Protein AF-A0A512CYV7-F1 (afdb_monomer_lite)

Organism: NCBI:txid422442

Secondary structure (DSSP, 8-state):
-HHHHHHH---PPPPPEEEETTEEEEHHHHHHHHHHHHHHHHHHHTT----------

Foldseek 3Di:
DVVVVVVVPDPDPQADWDPDPPDIHHPVVVVVVVVVVVVVVCVVVVVDPPPPPVVDD

Structure (mmCIF, N/CA/C/O backbone):
data_AF-A0A512CYV7-F1
#
_entry.id   AF-A0A512CYV7-F1
#
loop_
_atom_site.group_PDB
_atom_site.id
_atom_site.type_symbol
_atom_site.label_atom_id
_atom_site.label_alt_id
_atom_site.label_c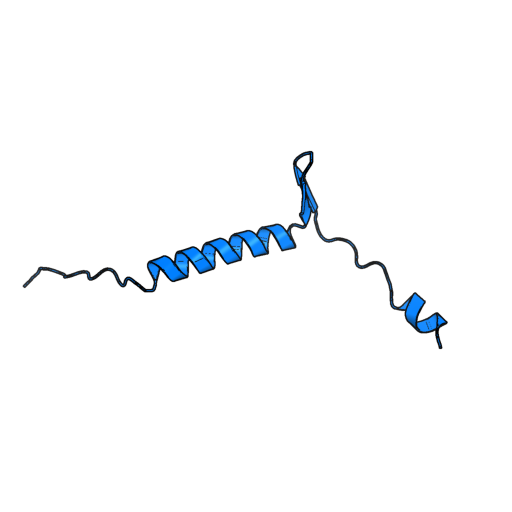omp_id
_atom_site.label_asym_id
_atom_site.label_entity_id
_atom_site.label_seq_id
_atom_site.pdbx_PDB_ins_code
_atom_site.Cartn_x
_atom_site.Cartn_y
_atom_site.Cartn_z
_atom_site.occupancy
_atom_site.B_iso_or_equiv
_atom_site.auth_seq_id
_atom_site.auth_comp_id
_atom_site.auth_asym_id
_atom_site.auth_atom_id
_atom_site.pdbx_PDB_model_num
ATOM 1 N N . MET A 1 1 ? 37.612 8.632 -6.509 1.00 62.69 1 MET A N 1
ATOM 2 C CA . MET A 1 1 ? 36.608 8.090 -5.561 1.00 62.69 1 MET A CA 1
ATOM 3 C C . MET A 1 1 ? 35.163 8.219 -6.053 1.00 62.69 1 MET A C 1
ATOM 5 O O . MET A 1 1 ? 34.379 7.332 -5.761 1.00 62.69 1 MET A O 1
ATOM 9 N N . ILE A 1 2 ? 34.807 9.231 -6.857 1.00 71.88 2 ILE A N 1
ATOM 10 C CA . ILE A 1 2 ? 33.456 9.386 -7.448 1.00 71.88 2 ILE A CA 1
ATOM 11 C C . ILE A 1 2 ? 33.068 8.212 -8.375 1.00 71.88 2 ILE A C 1
ATOM 13 O O . ILE A 1 2 ? 31.937 7.742 -8.333 1.00 71.88 2 ILE A O 1
ATOM 17 N N . THR A 1 3 ? 34.017 7.662 -9.139 1.00 71.69 3 THR A N 1
ATOM 18 C CA . THR A 1 3 ? 33.791 6.540 -10.073 1.00 71.69 3 THR A CA 1
ATOM 19 C C . THR A 1 3 ? 33.286 5.258 -9.395 1.00 71.69 3 THR A C 1
ATOM 21 O O . THR A 1 3 ? 32.557 4.489 -10.011 1.00 71.69 3 THR A O 1
ATOM 24 N N . GLN A 1 4 ? 33.619 5.037 -8.117 1.00 68.88 4 GLN A N 1
ATOM 25 C CA . GLN A 1 4 ?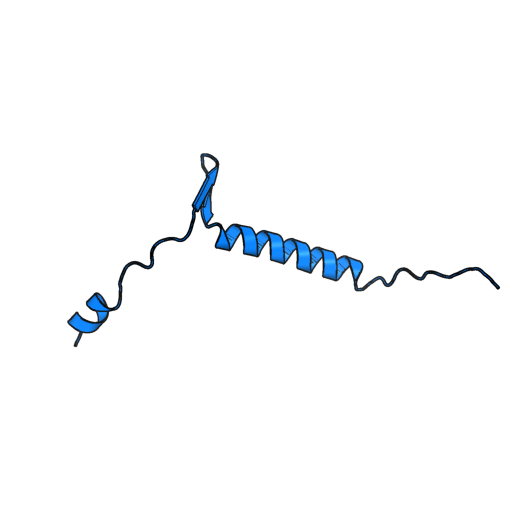 33.163 3.864 -7.359 1.00 68.88 4 GLN A CA 1
ATOM 26 C C . GLN A 1 4 ? 31.677 3.961 -6.976 1.00 68.88 4 GLN A C 1
ATOM 28 O O . GLN A 1 4 ? 30.990 2.946 -6.912 1.00 68.88 4 GLN A O 1
ATOM 33 N N . PHE A 1 5 ? 31.163 5.176 -6.765 1.00 67.75 5 PHE A N 1
ATOM 34 C CA . PHE A 1 5 ? 29.765 5.409 -6.396 1.00 67.75 5 PHE A CA 1
ATOM 35 C C . PHE A 1 5 ? 28.815 5.139 -7.575 1.00 67.75 5 PHE A C 1
ATOM 37 O O . PHE A 1 5 ? 27.757 4.546 -7.388 1.00 67.75 5 PHE A O 1
ATOM 44 N N . LEU A 1 6 ? 29.233 5.495 -8.798 1.00 69.50 6 LEU A N 1
ATOM 45 C CA . LEU A 1 6 ? 28.483 5.208 -10.028 1.00 69.50 6 LEU A CA 1
ATOM 46 C C . LEU A 1 6 ? 28.475 3.710 -10.373 1.00 69.50 6 LEU A C 1
ATOM 48 O O . LEU A 1 6 ? 27.503 3.207 -10.927 1.00 69.50 6 LEU A O 1
ATOM 52 N N . ALA A 1 7 ? 29.544 2.981 -10.036 1.00 66.62 7 ALA A N 1
ATOM 53 C CA . ALA A 1 7 ? 29.583 1.529 -10.210 1.00 66.62 7 ALA A CA 1
ATOM 54 C C . ALA A 1 7 ? 28.634 0.806 -9.234 1.00 66.62 7 ALA A C 1
ATOM 56 O O . ALA A 1 7 ? 28.043 -0.209 -9.596 1.00 66.62 7 ALA A O 1
ATOM 57 N N . ALA A 1 8 ? 28.445 1.344 -8.023 1.00 67.12 8 ALA A N 1
ATOM 58 C CA . ALA A 1 8 ? 27.543 0.791 -7.011 1.00 67.12 8 ALA A CA 1
ATOM 59 C C . ALA A 1 8 ? 26.058 1.107 -7.265 1.00 67.12 8 ALA A C 1
ATOM 61 O O . ALA A 1 8 ? 25.192 0.363 -6.805 1.00 67.12 8 ALA A O 1
ATOM 62 N N . SER A 1 9 ? 25.741 2.164 -8.021 1.00 67.25 9 SER A N 1
ATOM 63 C CA . SER A 1 9 ? 24.375 2.471 -8.459 1.00 67.25 9 SER A CA 1
ATOM 64 C C . SER A 1 9 ? 23.972 1.599 -9.651 1.00 67.25 9 SER A C 1
ATOM 66 O O . SER A 1 9 ? 23.685 2.096 -10.740 1.00 67.25 9 SER A O 1
ATOM 68 N N . GLN A 1 10 ? 23.988 0.281 -9.463 1.00 70.06 10 GLN A N 1
ATOM 69 C CA . GLN A 1 10 ? 23.354 -0.620 -10.415 1.00 70.06 10 GLN A CA 1
ATOM 70 C C . GLN A 1 10 ? 21.839 -0.377 -10.360 1.00 70.06 10 GLN A C 1
ATOM 72 O O . GLN A 1 10 ? 21.288 -0.295 -9.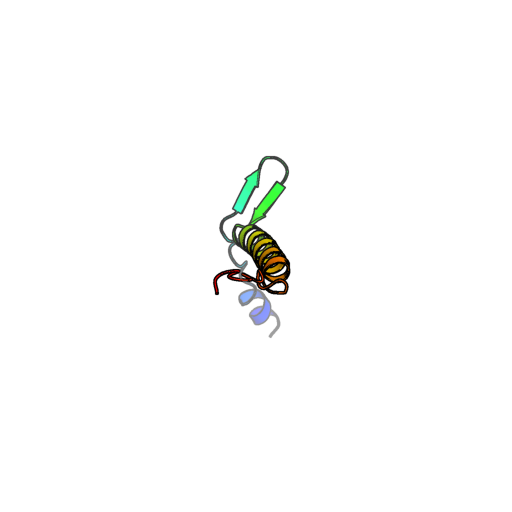257 1.00 70.06 10 GLN A O 1
ATOM 77 N N . PRO A 1 11 ? 21.149 -0.247 -11.507 1.00 68.19 11 PRO A N 1
ATOM 78 C CA . PRO A 1 11 ? 19.698 -0.184 -11.514 1.00 68.19 11 PRO A CA 1
ATOM 79 C C . PRO A 1 11 ? 19.173 -1.459 -10.852 1.00 68.19 11 PRO A C 1
ATOM 81 O O . PRO A 1 11 ? 19.353 -2.556 -11.380 1.00 68.19 11 PRO A O 1
ATOM 84 N N . VAL A 1 12 ? 18.566 -1.330 -9.670 1.00 71.94 12 VAL A N 1
ATOM 85 C CA . VAL A 1 12 ? 17.879 -2.455 -9.036 1.00 71.94 12 VAL A CA 1
ATOM 86 C C . VAL A 1 12 ? 16.756 -2.849 -9.992 1.00 71.94 12 VAL A C 1
ATOM 88 O O . VAL A 1 12 ? 15.937 -1.987 -10.327 1.00 71.94 12 VAL A O 1
ATOM 91 N N . PRO A 1 13 ? 16.722 -4.101 -10.482 1.00 69.81 13 PRO A N 1
ATOM 92 C CA . PRO A 1 13 ? 15.683 -4.521 -11.401 1.00 69.81 13 PRO A CA 1
ATOM 93 C C . PRO A 1 13 ? 14.331 -4.287 -10.733 1.00 69.81 13 PRO A C 1
ATOM 95 O O . PRO A 1 13 ? 14.085 -4.761 -9.622 1.00 69.81 13 PRO A O 1
ATOM 98 N N . ALA A 1 14 ? 13.476 -3.507 -11.397 1.00 69.81 14 ALA A N 1
ATOM 99 C CA . ALA A 1 14 ? 12.110 -3.307 -10.952 1.00 69.81 14 ALA A CA 1
ATOM 100 C C . ALA A 1 14 ? 11.466 -4.693 -10.810 1.00 69.81 14 ALA A C 1
ATOM 102 O O . ALA A 1 14 ? 11.429 -5.466 -11.767 1.00 69.81 14 ALA A O 1
ATOM 103 N N . GLY A 1 15 ? 11.040 -5.033 -9.590 1.00 73.19 15 GLY A N 1
ATOM 104 C CA . GLY A 1 15 ? 10.371 -6.302 -9.317 1.00 73.19 15 GLY A CA 1
ATOM 105 C C . GLY A 1 15 ? 9.105 -6.469 -10.168 1.00 73.19 15 GLY A C 1
ATOM 106 O O . GLY A 1 15 ? 8.685 -5.517 -10.826 1.00 73.19 15 GLY A O 1
ATOM 107 N N . PRO A 1 16 ? 8.468 -7.655 -10.148 1.00 75.44 16 PRO A N 1
ATOM 108 C CA . PRO A 1 16 ? 7.309 -7.952 -10.985 1.00 75.44 16 PRO A CA 1
ATOM 109 C C . PRO A 1 16 ? 6.266 -6.832 -10.936 1.00 75.44 16 PRO A C 1
ATOM 111 O O . PRO A 1 16 ? 5.881 -6.375 -9.856 1.00 75.44 16 PRO A O 1
ATOM 114 N N . VAL A 1 17 ? 5.846 -6.365 -12.110 1.00 80.06 17 VAL A N 1
ATOM 115 C CA . VAL A 1 17 ? 4.947 -5.219 -12.264 1.00 80.06 17 VAL A CA 1
ATOM 116 C C . VAL A 1 17 ? 3.588 -5.699 -12.740 1.00 80.06 17 VAL A C 1
ATOM 118 O O . VAL A 1 17 ? 3.474 -6.583 -13.585 1.00 80.06 17 VAL A O 1
ATOM 121 N N . VAL A 1 18 ? 2.556 -5.090 -12.183 1.00 80.88 18 VAL A N 1
ATOM 122 C CA . VAL A 1 18 ? 1.158 -5.339 -12.480 1.00 80.88 18 VAL A CA 1
ATOM 123 C C . VAL A 1 18 ? 0.631 -4.120 -13.248 1.00 80.88 18 VAL A C 1
ATOM 125 O O . VAL A 1 18 ? 0.602 -3.013 -12.709 1.00 80.88 18 VAL A O 1
ATOM 128 N N . GLN A 1 19 ? 0.263 -4.310 -14.522 1.00 81.94 19 GLN A N 1
ATOM 129 C CA . GLN A 1 19 ? -0.168 -3.243 -15.442 1.00 81.94 19 GLN A CA 1
ATOM 130 C C . GLN A 1 19 ? -1.658 -3.380 -15.779 1.00 81.94 19 GLN A C 1
ATOM 132 O O . GLN A 1 19 ? -2.062 -4.316 -16.466 1.00 81.94 19 GLN A O 1
ATOM 137 N N . TRP A 1 20 ? -2.473 -2.437 -15.305 1.00 78.56 20 TRP A N 1
ATOM 138 C CA . TRP A 1 20 ? -3.932 -2.414 -15.483 1.00 78.56 20 TRP A CA 1
ATOM 139 C C . TRP A 1 20 ? -4.305 -1.196 -16.337 1.00 78.56 20 TRP A C 1
ATOM 141 O O . TRP A 1 20 ? -4.946 -0.249 -15.881 1.00 78.56 20 TRP A O 1
ATOM 151 N N . GLY A 1 21 ? -3.819 -1.183 -17.582 1.00 78.19 21 GLY A N 1
ATOM 152 C CA . GLY A 1 21 ? -4.000 -0.080 -18.529 1.00 78.19 21 GLY A CA 1
ATOM 153 C C . GLY A 1 21 ? -3.215 1.176 -18.140 1.00 78.19 21 GLY A C 1
ATOM 154 O O . GLY A 1 21 ? -2.098 1.370 -18.602 1.00 78.19 21 GLY A O 1
ATOM 155 N N . TRP A 1 22 ? -3.804 2.023 -17.295 1.00 78.38 22 TRP A N 1
ATOM 156 C CA . TRP A 1 22 ? -3.265 3.327 -16.878 1.00 78.38 22 TRP A CA 1
ATOM 157 C C . TRP A 1 22 ? -2.556 3.295 -15.517 1.00 78.38 22 TRP A C 1
ATOM 159 O O . TRP A 1 22 ? -1.852 4.239 -15.165 1.00 78.38 22 TRP A O 1
ATOM 169 N N . LEU A 1 23 ? -2.726 2.211 -14.755 1.00 78.44 23 LEU A N 1
ATOM 170 C CA . LEU A 1 23 ? -2.097 2.017 -13.455 1.00 78.44 23 LEU A CA 1
ATOM 171 C C . LEU A 1 23 ? -1.002 0.950 -13.560 1.00 78.44 23 LEU A C 1
ATOM 173 O O . LEU A 1 23 ? -1.279 -0.209 -13.874 1.00 78.44 23 LEU A O 1
ATOM 177 N N . THR A 1 24 ? 0.230 1.353 -13.260 1.00 79.94 24 THR A N 1
ATOM 178 C CA . THR A 1 24 ? 1.412 0.486 -13.240 1.00 79.94 24 THR A CA 1
ATOM 179 C C . THR A 1 24 ? 1.951 0.453 -11.819 1.00 79.94 24 THR A C 1
ATOM 181 O O . THR A 1 24 ? 2.491 1.446 -11.332 1.00 79.94 24 THR A O 1
ATOM 184 N N . ILE A 1 25 ? 1.788 -0.675 -11.132 1.00 84.44 25 ILE A N 1
ATOM 185 C CA . ILE A 1 25 ? 2.212 -0.833 -9.739 1.00 84.44 25 ILE A CA 1
ATOM 186 C C . ILE A 1 25 ? 3.028 -2.113 -9.582 1.00 84.44 25 ILE A C 1
ATOM 188 O O . ILE A 1 25 ? 2.737 -3.128 -10.207 1.00 84.44 25 ILE A O 1
ATOM 192 N N . THR A 1 26 ? 4.082 -2.083 -8.768 1.00 88.00 26 THR A N 1
ATOM 193 C CA . THR A 1 26 ? 4.843 -3.301 -8.461 1.00 88.00 26 THR A CA 1
ATOM 194 C C . THR A 1 26 ? 3.993 -4.243 -7.606 1.00 88.00 26 THR A C 1
ATOM 196 O O . THR A 1 26 ? 3.185 -3.794 -6.788 1.00 88.00 26 THR A O 1
ATOM 199 N N . VAL A 1 27 ? 4.197 -5.557 -7.748 1.00 87.94 27 VAL A N 1
ATOM 200 C CA . VAL A 1 27 ? 3.549 -6.571 -6.894 1.00 87.94 27 VAL A CA 1
ATOM 201 C C . VAL A 1 27 ? 3.811 -6.271 -5.417 1.00 87.94 27 VAL A C 1
ATOM 203 O O . VAL A 1 27 ? 2.904 -6.387 -4.601 1.00 87.94 27 VAL A O 1
ATOM 206 N N . ALA A 1 28 ? 5.021 -5.814 -5.080 1.00 90.00 28 ALA A N 1
ATOM 207 C CA . ALA A 1 28 ? 5.383 -5.437 -3.717 1.00 90.00 28 ALA A CA 1
ATOM 208 C C . ALA A 1 28 ? 4.455 -4.352 -3.147 1.00 90.00 28 ALA A C 1
ATOM 210 O O . ALA A 1 28 ? 3.904 -4.524 -2.063 1.00 90.00 28 ALA A O 1
ATOM 211 N N . ASN A 1 29 ? 4.219 -3.270 -3.893 1.00 91.75 29 ASN A N 1
ATOM 212 C CA . ASN A 1 29 ? 3.335 -2.193 -3.448 1.00 91.75 29 ASN A CA 1
ATOM 213 C C . ASN A 1 29 ? 1.884 -2.676 -3.296 1.00 91.75 29 ASN A C 1
ATOM 215 O O . ASN A 1 29 ? 1.220 -2.330 -2.321 1.00 91.75 29 ASN A O 1
ATOM 219 N N . LEU A 1 30 ? 1.404 -3.512 -4.222 1.00 91.31 30 LEU A N 1
ATOM 220 C CA . LEU A 1 30 ? 0.059 -4.089 -4.152 1.00 91.31 30 LEU A C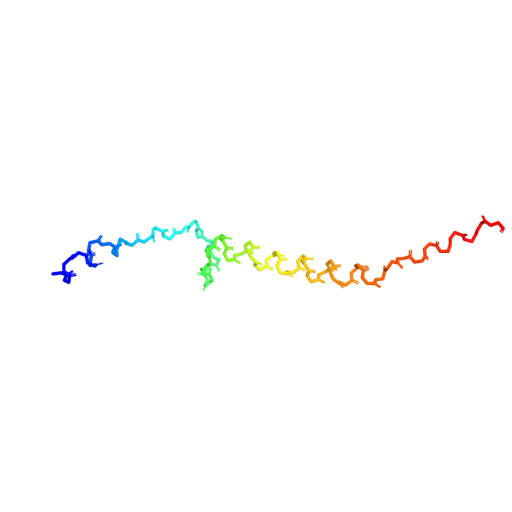A 1
ATOM 221 C C . LEU A 1 30 ? -0.123 -4.970 -2.904 1.00 91.31 30 LEU A C 1
ATOM 223 O O . LEU A 1 30 ? -1.132 -4.853 -2.209 1.00 91.31 30 LEU A O 1
ATOM 227 N N . VAL A 1 31 ? 0.874 -5.798 -2.579 1.00 94.69 31 VAL A N 1
ATOM 228 C CA . VAL A 1 31 ? 0.885 -6.626 -1.361 1.00 94.69 31 VAL A CA 1
ATOM 229 C C . VAL A 1 31 ? 0.867 -5.759 -0.102 1.00 94.69 31 VAL A C 1
ATOM 231 O O . VAL A 1 31 ? 0.102 -6.047 0.815 1.00 94.69 31 VAL A O 1
ATOM 234 N N . VAL A 1 32 ? 1.657 -4.683 -0.056 1.00 95.50 32 VAL A N 1
ATOM 235 C CA . VAL A 1 32 ? 1.696 -3.767 1.098 1.00 95.50 32 VAL A CA 1
ATOM 236 C C . VAL A 1 32 ? 0.341 -3.098 1.330 1.00 95.50 32 VAL A C 1
ATOM 238 O O . VAL A 1 32 ? -0.120 -3.048 2.469 1.00 95.50 32 VAL A O 1
ATOM 241 N N . ILE A 1 33 ? -0.326 -2.629 0.271 1.00 95.38 33 ILE A N 1
ATOM 242 C CA . ILE A 1 33 ? -1.667 -2.029 0.372 1.00 95.38 33 ILE A CA 1
ATOM 243 C C . ILE A 1 33 ? -2.663 -3.041 0.942 1.00 95.38 33 ILE A C 1
ATOM 245 O O . ILE A 1 33 ? -3.394 -2.730 1.883 1.00 95.38 33 ILE A O 1
ATOM 249 N N . LEU A 1 34 ? -2.668 -4.263 0.402 1.00 96.31 34 LEU A N 1
ATOM 250 C CA . LEU A 1 34 ? -3.551 -5.330 0.869 1.00 96.31 34 LEU A CA 1
ATOM 251 C C . LEU A 1 34 ? -3.285 -5.642 2.347 1.00 96.31 34 LEU A C 1
ATOM 253 O O . LEU A 1 34 ? -4.225 -5.739 3.1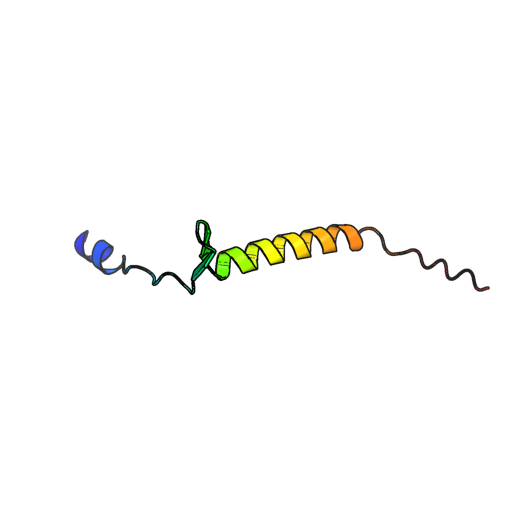34 1.00 96.31 34 LEU A O 1
ATOM 257 N N . LEU A 1 35 ? -2.015 -5.716 2.745 1.00 97.94 35 LEU A N 1
ATOM 258 C CA . LEU A 1 35 ? -1.618 -5.939 4.131 1.00 97.94 35 LEU A CA 1
ATOM 259 C C . LEU A 1 35 ? -2.090 -4.809 5.054 1.00 97.94 35 LEU A C 1
ATOM 261 O O . LEU A 1 35 ? -2.624 -5.096 6.121 1.00 97.94 35 LEU A O 1
ATOM 265 N N . MET A 1 36 ? -1.962 -3.545 4.643 1.00 97.56 36 MET A N 1
ATOM 266 C CA . MET A 1 36 ? -2.490 -2.405 5.404 1.00 97.56 36 MET A CA 1
ATOM 267 C C . MET A 1 36 ? -3.998 -2.530 5.641 1.00 97.56 36 MET A C 1
ATOM 269 O O . MET A 1 36 ? -4.458 -2.317 6.761 1.00 97.56 36 MET A O 1
ATOM 273 N N . ILE A 1 37 ? -4.760 -2.914 4.614 1.00 97.62 37 ILE A N 1
ATOM 274 C CA . ILE A 1 37 ? -6.211 -3.120 4.723 1.00 97.62 37 ILE A CA 1
ATOM 275 C C . ILE A 1 37 ? -6.524 -4.273 5.684 1.00 97.62 37 ILE A C 1
ATOM 277 O O . ILE A 1 37 ? -7.406 -4.141 6.531 1.00 97.62 37 ILE A O 1
ATOM 281 N N . VAL A 1 38 ? -5.791 -5.386 5.590 1.00 97.06 38 VAL A N 1
ATOM 282 C CA . VAL A 1 38 ? -5.962 -6.540 6.486 1.00 97.06 38 VAL A CA 1
ATOM 283 C C . VAL A 1 38 ? -5.685 -6.151 7.932 1.00 97.06 38 VAL A C 1
ATOM 285 O O . VAL A 1 38 ? -6.499 -6.447 8.801 1.00 97.06 38 VAL A O 1
ATOM 288 N N . VAL A 1 39 ? -4.574 -5.463 8.196 1.00 96.12 39 VAL A N 1
ATOM 289 C CA . VAL A 1 39 ? -4.223 -4.999 9.545 1.00 96.12 39 VAL A CA 1
ATOM 290 C C . VAL A 1 39 ? -5.274 -4.028 10.071 1.00 96.12 39 VAL A C 1
ATOM 292 O O . VAL A 1 39 ? -5.666 -4.134 11.228 1.00 96.12 39 VAL A O 1
ATOM 295 N N . PHE A 1 40 ? -5.775 -3.124 9.230 1.00 95.19 40 PHE A N 1
ATOM 296 C CA . PHE A 1 40 ? -6.845 -2.206 9.605 1.00 95.19 40 PHE A CA 1
ATOM 297 C C . PHE A 1 40 ? -8.130 -2.949 9.994 1.00 95.19 40 PHE A C 1
ATOM 299 O O . PHE A 1 40 ? -8.683 -2.697 11.059 1.00 95.19 40 PHE A O 1
ATOM 306 N N . MET A 1 41 ? -8.570 -3.918 9.187 1.00 95.06 41 MET A N 1
ATOM 307 C CA . MET A 1 41 ? -9.731 -4.758 9.509 1.00 95.06 41 MET A CA 1
ATOM 308 C C . MET A 1 41 ? -9.508 -5.578 10.778 1.00 95.06 41 MET A C 1
ATOM 310 O O . MET A 1 41 ? -10.397 -5.680 11.620 1.00 95.06 41 MET A O 1
ATOM 314 N N . LEU A 1 42 ? -8.304 -6.120 10.952 1.00 93.12 42 LEU A N 1
ATOM 315 C CA . LEU A 1 42 ? -7.934 -6.850 12.155 1.00 93.12 42 LEU A CA 1
ATOM 316 C C . LEU A 1 42 ? -7.995 -5.938 13.385 1.00 93.12 42 LEU A C 1
ATOM 318 O O . LEU A 1 42 ? -8.510 -6.352 14.414 1.00 93.12 42 LEU A O 1
ATOM 322 N N . ALA A 1 43 ? -7.556 -4.687 13.261 1.00 90.81 43 ALA A N 1
ATOM 323 C CA . ALA A 1 43 ? -7.669 -3.669 14.299 1.00 90.81 43 ALA A CA 1
ATOM 324 C C . ALA A 1 43 ? -9.106 -3.183 14.535 1.00 90.81 43 ALA A C 1
ATOM 326 O O . ALA A 1 43 ? -9.349 -2.586 15.574 1.00 90.81 43 ALA A O 1
ATOM 327 N N . LEU A 1 44 ? -10.052 -3.422 13.622 1.00 89.94 44 LEU A N 1
ATOM 328 C CA . LEU A 1 44 ? -11.479 -3.203 13.872 1.00 89.94 44 LEU A CA 1
ATOM 329 C C . LEU A 1 44 ? -12.123 -4.396 14.583 1.00 89.94 44 LEU A C 1
ATOM 331 O O . LEU A 1 44 ? -12.983 -4.190 15.427 1.00 89.94 44 LEU A O 1
ATOM 335 N N . VAL A 1 45 ? -11.706 -5.629 14.282 1.00 88.06 45 VAL A N 1
ATOM 336 C CA . VAL A 1 45 ? -12.277 -6.847 14.889 1.00 88.06 45 VAL A CA 1
ATOM 337 C C . VAL A 1 45 ? -11.666 -7.158 16.260 1.00 88.06 45 VAL A C 1
ATOM 339 O O . VAL A 1 45 ? -12.392 -7.498 17.186 1.00 88.06 45 VAL A O 1
ATOM 342 N N . LEU A 1 46 ? -10.347 -7.015 16.423 1.00 83.19 46 LEU A N 1
ATOM 343 C CA . LEU A 1 46 ? -9.644 -7.232 17.695 1.00 83.19 46 LEU A CA 1
ATOM 344 C C . LEU A 1 46 ? -10.189 -6.433 18.897 1.00 83.19 46 LEU A C 1
ATOM 346 O O . LEU A 1 46 ? -10.284 -7.025 19.970 1.00 83.19 46 LEU A O 1
ATOM 350 N N . PRO A 1 47 ? -10.522 -5.128 18.797 1.00 78.56 47 PRO A N 1
ATOM 351 C CA . PRO A 1 47 ? -10.978 -4.347 19.948 1.00 78.56 47 PRO A CA 1
ATOM 352 C C . PRO A 1 47 ? -12.397 -4.698 20.390 1.00 78.56 47 PRO A C 1
ATOM 354 O O . PRO A 1 47 ? -12.800 -4.281 21.472 1.00 78.56 47 PRO A O 1
ATOM 357 N N . PHE A 1 48 ? -13.143 -5.462 19.592 1.00 71.75 48 PHE A N 1
ATOM 358 C CA . PHE A 1 48 ? -14.439 -5.995 19.978 1.00 71.75 48 PHE A CA 1
ATOM 359 C C . PHE A 1 48 ? -14.308 -7.511 20.102 1.00 71.75 48 PHE A C 1
ATOM 361 O O . PHE A 1 48 ? -14.716 -8.235 19.188 1.00 71.75 48 PHE A O 1
ATOM 368 N N . PRO A 1 49 ? -13.744 -8.028 21.215 1.00 64.69 49 PRO A N 1
ATOM 369 C CA . PRO A 1 49 ? -14.045 -9.395 21.590 1.00 64.69 49 PRO A CA 1
ATOM 370 C C . PRO A 1 49 ? -15.568 -9.488 21.589 1.00 64.69 49 PRO A C 1
ATOM 372 O O . PRO A 1 49 ? -16.238 -8.798 22.353 1.00 64.69 49 PRO A O 1
ATOM 375 N N . SER A 1 50 ? -16.111 -10.253 20.640 1.00 60.59 50 SER A N 1
ATOM 376 C CA . SER A 1 50 ? -17.510 -10.644 20.652 1.00 60.59 50 SER A CA 1
ATOM 377 C C . SER A 1 50 ? -17.722 -11.236 22.031 1.00 60.59 50 SER A C 1
ATOM 379 O O . SER A 1 50 ? -17.206 -12.320 22.313 1.00 60.59 50 SER A O 1
ATOM 381 N N . SER A 1 51 ? -18.391 -10.479 22.902 1.00 59.06 51 SER A N 1
ATOM 382 C CA . SER A 1 51 ? -18.989 -11.001 24.112 1.00 59.06 51 SER A CA 1
ATOM 383 C C . SER A 1 51 ? -19.956 -12.060 23.621 1.00 59.06 51 SER A C 1
ATOM 385 O O . SER A 1 51 ? -21.113 -11.796 23.311 1.00 59.06 51 SER A O 1
ATOM 387 N N . ARG A 1 52 ? -19.435 -13.273 23.460 1.00 63.00 52 ARG A N 1
ATOM 388 C CA . ARG A 1 52 ? -20.199 -14.475 23.687 1.00 63.00 52 ARG A CA 1
ATOM 389 C C . ARG A 1 52 ? -20.502 -14.420 25.172 1.00 63.00 52 ARG A C 1
ATOM 391 O O . ARG A 1 52 ? -19.802 -14.998 25.995 1.00 63.00 52 ARG A O 1
ATOM 398 N N . GLU A 1 53 ? -21.493 -13.600 25.506 1.00 60.84 53 GLU A N 1
ATOM 399 C CA . GLU A 1 53 ? -22.424 -13.951 26.554 1.00 60.84 53 GLU A CA 1
ATOM 400 C C . GLU A 1 53 ? -23.016 -15.270 26.068 1.00 60.84 53 GLU A C 1
ATOM 402 O O . GLU A 1 53 ? -23.992 -15.319 25.323 1.00 60.84 53 GLU A O 1
ATOM 407 N N . ASP A 1 54 ? -22.299 -16.348 26.388 1.00 61.78 54 ASP A N 1
ATOM 408 C CA . ASP A 1 54 ? -22.882 -17.661 26.543 1.00 61.78 54 ASP A CA 1
ATOM 409 C C . ASP A 1 54 ? -23.881 -17.491 27.698 1.00 61.78 54 ASP A C 1
ATOM 411 O O . ASP A 1 54 ? -23.582 -17.716 28.871 1.00 61.78 54 ASP A O 1
ATOM 415 N N . GLU A 1 55 ? -25.043 -16.951 27.333 1.00 65.50 55 GLU A N 1
ATOM 416 C CA . GLU A 1 55 ? -26.315 -16.970 28.043 1.00 65.50 55 GLU A CA 1
ATOM 417 C C . GLU A 1 55 ? -26.726 -18.442 28.158 1.00 65.50 55 GLU A C 1
ATOM 419 O O . GLU A 1 55 ? -27.597 -18.922 27.445 1.00 65.50 55 GLU A O 1
ATOM 424 N N . ASP A 1 56 ? -25.991 -19.198 28.968 1.00 68.62 56 ASP A N 1
ATOM 425 C CA . ASP A 1 56 ? -26.269 -20.598 29.264 1.00 68.62 56 ASP A CA 1
ATOM 426 C C . ASP A 1 56 ? -25.610 -20.968 30.606 1.00 68.62 56 ASP A C 1
ATOM 428 O O . ASP A 1 56 ? -24.606 -21.688 30.657 1.00 68.62 56 ASP A O 1
ATOM 432 N N . ARG A 1 57 ? -26.176 -20.448 31.710 1.00 60.47 57 ARG A N 1
ATOM 433 C CA . ARG A 1 57 ? -26.574 -21.204 32.926 1.00 60.47 57 ARG A CA 1
ATOM 434 C C . ARG A 1 57 ? -26.946 -20.325 3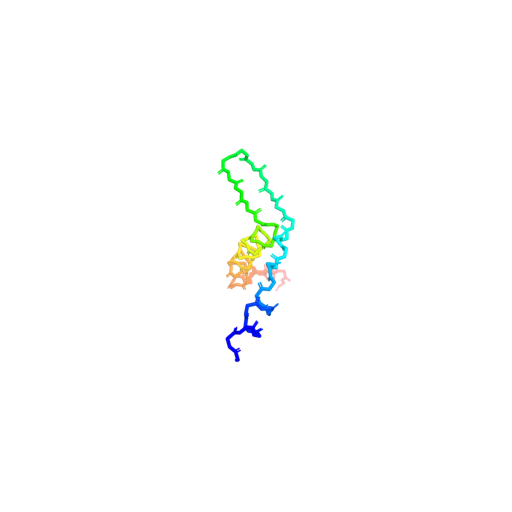4.116 1.00 60.47 57 ARG A C 1
ATOM 436 O O . ARG A 1 57 ? -26.089 -19.540 34.574 1.00 60.47 57 ARG A O 1
#

Sequence (57 aa):
MITQFLAASQPVPAGPVVQWGWLTITVANLVVILLMIVVFMLALVLPFPSSREDEDR

Radius of gyration: 22.91 Å; chains: 1; bounding box: 63×31×52 Å

pLDDT: mean 78.95, std 12.26, range [59.06, 97.94]